Protein AF-A0A6L6DWR2-F1 (afdb_monomer_lite)

Secondary structure (DSSP, 8-state):
-HHHHHHHHHHHHHHHT----EETTEES--STTTSPPP-TTTPPPP---------TTSGGG----SSHHHHHHHHHHHHHHHHHH-----SSS--HHHHH-

Structure (mmCIF, N/CA/C/O backbone):
data_AF-A0A6L6DWR2-F1
#
_entry.id   AF-A0A6L6DWR2-F1
#
loop_
_atom_site.group_PDB
_atom_site.id
_atom_site.type_symbol
_atom_site.label_atom_id
_atom_site.label_alt_id
_atom_site.label_comp_id
_atom_site.label_asym_id
_atom_site.label_entity_id
_atom_site.label_seq_id
_atom_site.pdbx_PDB_ins_code
_atom_site.Cartn_x
_atom_site.Cartn_y
_atom_site.Cartn_z
_atom_site.occupancy
_atom_site.B_iso_or_equiv
_atom_site.auth_seq_id
_atom_site.auth_comp_id
_atom_site.auth_asym_id
_atom_site.auth_atom_id
_atom_site.pdbx_PDB_model_num
ATOM 1 N N . ILE A 1 1 ? 13.251 -1.885 -8.978 1.00 90.62 1 ILE A N 1
ATOM 2 C CA . ILE A 1 1 ? 12.741 -2.774 -7.905 1.00 90.62 1 ILE A CA 1
ATOM 3 C C . ILE A 1 1 ? 12.227 -1.966 -6.719 1.00 90.62 1 ILE A C 1
ATOM 5 O O . ILE A 1 1 ? 11.037 -2.049 -6.480 1.00 90.62 1 ILE A O 1
ATOM 9 N N . GLY A 1 2 ? 13.023 -1.092 -6.090 1.00 93.94 2 GLY A N 1
ATOM 10 C CA . GLY A 1 2 ? 12.557 -0.319 -4.922 1.00 93.94 2 GLY A CA 1
ATOM 11 C C . GLY A 1 2 ? 11.255 0.483 -5.107 1.00 93.94 2 GLY A C 1
ATOM 12 O O . GLY A 1 2 ? 10.449 0.533 -4.192 1.00 93.94 2 GLY A O 1
ATOM 13 N N . GLN A 1 3 ? 10.988 1.042 -6.296 1.00 94.44 3 GLN A N 1
ATOM 14 C CA . GLN A 1 3 ? 9.697 1.700 -6.591 1.00 94.44 3 GLN A CA 1
ATOM 15 C C . GLN A 1 3 ? 8.501 0.730 -6.537 1.00 94.44 3 GLN A C 1
ATOM 17 O O . GLN A 1 3 ? 7.430 1.097 -6.070 1.00 94.44 3 GLN A O 1
ATOM 22 N N . LEU A 1 4 ? 8.689 -0.523 -6.970 1.00 94.88 4 LEU A N 1
ATOM 23 C CA . LEU A 1 4 ? 7.659 -1.561 -6.869 1.00 94.88 4 LEU A CA 1
ATOM 24 C C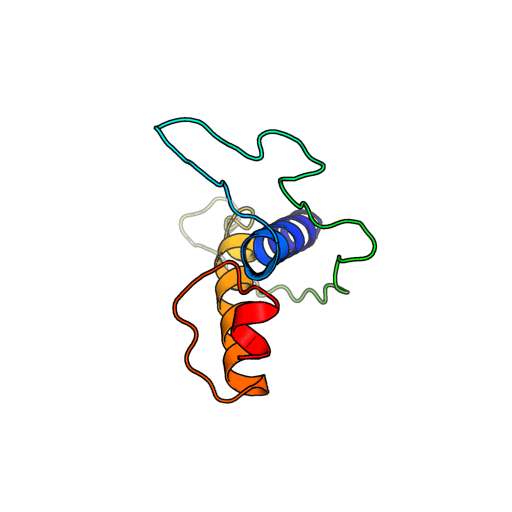 . LEU A 1 4 ? 7.405 -1.912 -5.405 1.00 94.88 4 LEU A C 1
ATOM 26 O O . LEU A 1 4 ? 6.262 -1.917 -4.978 1.00 94.88 4 LEU A O 1
ATOM 30 N N . GLU A 1 5 ? 8.464 -2.166 -4.638 1.00 95.50 5 GLU A N 1
ATOM 31 C CA . GLU A 1 5 ? 8.358 -2.530 -3.220 1.00 95.50 5 GLU A CA 1
ATOM 32 C C . GLU A 1 5 ? 7.737 -1.402 -2.392 1.00 95.50 5 GLU A C 1
ATOM 34 O O . GLU A 1 5 ? 6.802 -1.643 -1.633 1.00 95.50 5 GLU A O 1
ATOM 39 N N . GLY A 1 6 ? 8.197 -0.165 -2.595 1.00 95.44 6 GLY A N 1
ATOM 40 C CA . GLY A 1 6 ? 7.655 1.016 -1.929 1.00 95.44 6 GLY A CA 1
ATOM 41 C C . GLY A 1 6 ? 6.189 1.257 -2.279 1.00 95.44 6 GLY A C 1
ATOM 42 O O . GLY A 1 6 ? 5.368 1.408 -1.381 1.00 95.44 6 GLY A O 1
ATOM 43 N N . GLY A 1 7 ? 5.833 1.211 -3.566 1.00 96.06 7 GLY A N 1
ATOM 44 C CA . GLY A 1 7 ? 4.444 1.385 -3.984 1.00 96.06 7 GLY A CA 1
ATOM 45 C C . GLY A 1 7 ? 3.528 0.244 -3.526 1.00 96.06 7 GLY A C 1
ATOM 46 O O . GLY A 1 7 ? 2.381 0.497 -3.175 1.00 96.06 7 GLY A O 1
ATOM 47 N N . ILE A 1 8 ? 4.026 -0.996 -3.448 1.00 96.38 8 ILE A N 1
ATOM 48 C CA . ILE A 1 8 ? 3.282 -2.124 -2.863 1.00 96.38 8 ILE A CA 1
ATOM 49 C C . ILE A 1 8 ? 3.055 -1.914 -1.366 1.00 96.38 8 ILE A C 1
ATOM 51 O O . ILE A 1 8 ? 1.938 -2.118 -0.896 1.00 96.38 8 ILE A O 1
ATOM 55 N N . ALA A 1 9 ? 4.067 -1.463 -0.623 1.00 96.56 9 ALA A N 1
ATOM 56 C CA . ALA A 1 9 ? 3.908 -1.139 0.791 1.00 96.56 9 ALA A CA 1
ATOM 57 C C . ALA A 1 9 ? 2.891 -0.001 0.999 1.00 96.56 9 ALA A C 1
ATOM 59 O O . ALA A 1 9 ? 1.994 -0.139 1.823 1.00 96.56 9 ALA A O 1
ATOM 60 N N . GLN A 1 10 ? 2.956 1.073 0.205 1.00 96.81 10 GLN A N 1
ATOM 61 C CA . GLN A 1 10 ? 1.976 2.169 0.263 1.00 96.81 10 GLN A CA 1
ATOM 62 C C . GLN A 1 10 ? 0.556 1.695 -0.072 1.00 96.81 10 GLN A C 1
ATOM 64 O O . GLN A 1 10 ? -0.395 2.009 0.640 1.00 96.81 10 GLN A O 1
ATOM 69 N N . GLY A 1 11 ? 0.404 0.900 -1.134 1.00 96.75 11 GLY A N 1
ATOM 70 C CA . GLY A 1 11 ? -0.896 0.370 -1.533 1.00 96.75 11 GLY A CA 1
ATOM 71 C C . GLY A 1 11 ? -1.492 -0.589 -0.498 1.00 96.75 11 GLY A C 1
ATOM 72 O O . GLY A 1 11 ? -2.710 -0.586 -0.307 1.00 96.75 11 GLY A O 1
ATOM 73 N N . LEU A 1 12 ? -0.650 -1.373 0.189 1.00 97.25 12 LEU A N 1
ATOM 74 C CA . LEU A 1 12 ? -1.035 -2.201 1.334 1.00 97.25 12 LEU A CA 1
ATOM 75 C C . LEU A 1 12 ? -1.530 -1.340 2.497 1.00 97.25 12 LEU A C 1
ATOM 77 O O . LEU A 1 12 ? -2.613 -1.606 3.018 1.00 97.25 12 LEU A O 1
ATOM 81 N N . GLY A 1 13 ? -0.767 -0.309 2.866 1.00 97.12 13 GLY A N 1
ATOM 82 C CA . GLY A 1 13 ? -1.144 0.635 3.914 1.00 97.12 13 GLY A CA 1
ATOM 83 C C . GLY A 1 13 ? -2.521 1.231 3.648 1.00 97.12 13 GLY A C 1
ATOM 84 O O . GLY A 1 13 ? -3.435 1.050 4.450 1.00 97.12 13 GLY A O 1
ATOM 85 N N . LEU A 1 14 ? -2.732 1.805 2.462 1.00 97.06 14 LEU A N 1
ATOM 86 C CA . LEU A 1 14 ? -4.031 2.354 2.062 1.00 97.06 14 LEU A CA 1
ATOM 87 C C . LEU A 1 14 ? -5.164 1.309 2.044 1.00 97.06 14 LEU A C 1
ATOM 89 O O . LEU A 1 14 ? -6.314 1.627 2.345 1.00 97.06 14 LEU A O 1
ATOM 93 N N . ALA A 1 15 ? -4.870 0.055 1.692 1.00 97.12 15 ALA A N 1
ATOM 94 C CA . ALA A 1 15 ? -5.892 -0.982 1.591 1.00 97.12 15 ALA A CA 1
ATOM 95 C C . ALA A 1 15 ? -6.463 -1.414 2.944 1.00 97.12 15 ALA A C 1
ATOM 97 O O . ALA A 1 15 ? -7.658 -1.706 3.013 1.00 97.12 15 ALA A O 1
ATOM 98 N N . VAL A 1 16 ? -5.636 -1.506 3.993 1.00 97.19 16 VAL A N 1
ATOM 99 C CA . VAL A 1 16 ? -6.032 -2.170 5.253 1.00 97.19 16 VAL A CA 1
ATOM 100 C C . VAL A 1 16 ? -5.576 -1.471 6.541 1.00 97.19 16 VAL A C 1
ATOM 102 O O . VAL A 1 16 ? -5.921 -1.946 7.620 1.00 97.19 16 VAL A O 1
ATOM 105 N N . MET A 1 17 ? -4.834 -0.360 6.472 1.00 97.06 17 MET A N 1
ATOM 106 C CA . MET A 1 17 ? -4.245 0.294 7.657 1.00 97.06 17 MET A CA 1
ATOM 107 C C . MET A 1 17 ? -4.541 1.796 7.745 1.00 97.06 17 MET A C 1
ATOM 109 O O . MET A 1 17 ? -5.020 2.277 8.770 1.00 97.06 17 MET A O 1
ATOM 113 N N . GLU A 1 18 ? -4.251 2.536 6.681 1.00 97.50 18 GLU A N 1
ATOM 114 C CA . GLU A 1 18 ? -4.167 3.993 6.687 1.00 97.50 18 GLU A CA 1
ATOM 115 C C . GLU A 1 18 ? -5.546 4.655 6.557 1.00 97.50 18 GLU A C 1
ATOM 117 O O . GLU A 1 18 ? -6.265 4.455 5.580 1.00 97.50 18 GLU A O 1
ATOM 122 N N . GLU A 1 19 ? -5.907 5.503 7.523 1.00 96.56 19 GLU A N 1
ATOM 123 C CA . GLU A 1 19 ? -7.105 6.345 7.464 1.00 96.56 19 GLU A CA 1
ATOM 124 C C . GLU A 1 19 ? -6.906 7.603 8.302 1.00 96.56 19 GLU A C 1
ATOM 126 O O . GLU A 1 19 ? -6.554 7.529 9.479 1.00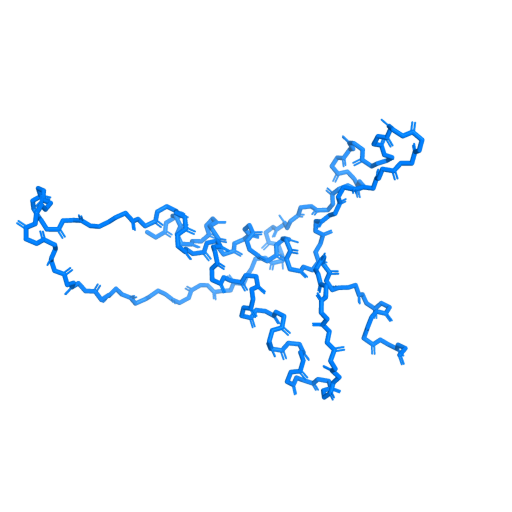 96.56 19 GLU A O 1
ATOM 131 N N . ILE A 1 20 ? -7.168 8.775 7.726 1.00 96.94 20 ILE A N 1
ATOM 132 C CA . ILE A 1 20 ? -7.197 10.026 8.488 1.00 96.94 20 ILE A CA 1
ATOM 133 C C . ILE A 1 20 ? -8.584 10.174 9.112 1.00 96.94 20 ILE A C 1
ATOM 135 O O . ILE A 1 20 ? -9.584 10.310 8.409 1.00 96.94 20 ILE A O 1
ATOM 139 N N . VAL A 1 21 ? -8.649 10.204 10.442 1.00 96.69 21 VAL A N 1
ATOM 140 C CA . VAL A 1 21 ? -9.896 10.406 11.183 1.00 96.69 21 VAL A CA 1
ATOM 141 C C . VAL A 1 21 ? -10.068 11.891 11.467 1.00 96.69 21 VAL A C 1
ATOM 143 O O . VAL A 1 21 ? -9.280 12.491 12.199 1.00 96.69 21 VAL A O 1
ATOM 146 N N . VAL A 1 22 ? -11.119 12.494 10.911 1.00 97.81 22 VAL A N 1
ATOM 147 C CA . VAL A 1 22 ? -11.442 13.913 11.112 1.00 97.81 22 VAL A CA 1
ATOM 148 C C . VAL A 1 22 ? -12.747 14.045 11.889 1.00 97.81 22 VAL A C 1
ATOM 150 O O . VAL A 1 22 ? -13.761 13.445 11.542 1.00 97.81 22 VAL A O 1
ATOM 153 N N . THR A 1 23 ? -12.745 14.866 12.937 1.00 97.94 23 THR A N 1
ATOM 154 C CA . THR A 1 23 ? -13.956 15.207 13.702 1.00 97.94 23 THR A CA 1
ATOM 155 C C . THR A 1 23 ? -13.901 16.678 14.081 1.00 97.94 23 THR A C 1
ATOM 157 O O . THR A 1 23 ? -12.888 17.128 14.623 1.00 97.94 23 THR A O 1
ATOM 160 N N . ASP A 1 24 ? -14.969 17.428 13.802 1.00 97.62 24 ASP A N 1
ATOM 161 C CA . ASP A 1 24 ? -15.056 18.886 14.000 1.00 97.62 24 ASP A CA 1
ATOM 162 C C . ASP A 1 24 ? -13.919 19.660 13.309 1.00 97.62 24 ASP A C 1
ATOM 164 O O . ASP A 1 24 ? -13.319 20.574 13.875 1.00 97.62 24 ASP A O 1
ATOM 168 N N . GLY A 1 25 ? -13.552 19.230 12.096 1.00 97.56 25 GLY A N 1
ATOM 169 C CA . GLY A 1 25 ? -12.469 19.835 11.314 1.00 97.56 25 GLY A CA 1
ATOM 170 C C . GLY A 1 25 ? -11.058 19.586 11.862 1.00 97.56 25 GLY A C 1
ATOM 171 O O . GLY A 1 25 ? -10.105 20.187 11.375 1.00 97.56 25 GLY A O 1
ATOM 172 N N . LYS A 1 26 ? -10.900 18.709 12.862 1.00 98.00 26 LYS A N 1
ATOM 173 C CA . LYS A 1 26 ? -9.602 18.365 13.459 1.00 98.00 26 LYS A CA 1
ATOM 174 C C . LYS A 1 26 ? -9.246 16.906 13.202 1.00 98.00 26 LYS A C 1
ATOM 176 O O . LYS A 1 26 ? -10.077 16.025 13.430 1.00 98.00 26 LYS A O 1
ATOM 181 N N . VAL A 1 27 ? -8.000 16.667 12.791 1.00 98.12 27 VAL A N 1
ATOM 182 C CA . VAL A 1 27 ? -7.415 15.321 12.701 1.00 98.12 27 VAL A CA 1
ATOM 183 C C . VAL A 1 27 ? -7.274 14.749 14.109 1.00 98.12 27 VAL A C 1
ATOM 185 O O . VAL A 1 27 ? -6.726 15.404 14.996 1.00 98.12 27 VAL A O 1
ATOM 188 N N . ARG A 1 28 ? -7.799 13.543 14.325 1.00 97.94 28 ARG A N 1
ATOM 189 C CA . ARG A 1 28 ? -7.838 12.873 15.633 1.00 97.94 28 ARG A CA 1
ATOM 190 C C . ARG A 1 28 ? -6.710 11.872 15.835 1.00 97.94 28 ARG A C 1
ATOM 192 O O . ARG A 1 28 ? -6.376 11.592 16.978 1.00 97.94 28 ARG A O 1
ATOM 199 N N . ASN A 1 29 ? -6.086 11.417 14.755 1.00 97.44 29 ASN A N 1
ATOM 200 C CA . ASN A 1 29 ? -4.953 10.498 14.760 1.00 97.44 29 ASN A CA 1
ATOM 201 C C . ASN A 1 29 ? -3.713 11.076 14.042 1.00 97.44 29 ASN A C 1
ATOM 203 O O . ASN A 1 29 ? -3.216 10.467 13.101 1.00 97.44 29 ASN A O 1
ATOM 207 N N . PRO A 1 30 ? -3.187 12.255 14.436 1.00 96.75 30 PRO A N 1
ATOM 208 C CA . PRO A 1 30 ? -2.055 12.883 13.746 1.00 96.75 30 PRO A CA 1
ATOM 209 C C . PRO A 1 30 ? -0.686 12.264 14.099 1.00 96.75 30 PRO A C 1
ATOM 211 O O . PRO A 1 30 ? 0.346 12.825 13.737 1.00 96.75 30 PRO A O 1
ATOM 214 N N . SER A 1 31 ? -0.656 11.166 14.859 1.00 97.00 31 SER A N 1
ATOM 215 C CA . SER A 1 31 ? 0.565 10.498 15.321 1.00 97.00 31 SER A CA 1
ATOM 216 C C . SER A 1 31 ? 0.821 9.218 14.519 1.00 97.00 31 SER A C 1
ATOM 218 O O . SER A 1 31 ? -0.122 8.597 14.040 1.00 97.00 31 SER A O 1
ATOM 220 N N . PHE A 1 32 ? 2.074 8.759 14.438 1.00 94.81 32 PHE A N 1
ATOM 221 C CA . PHE A 1 32 ? 2.398 7.449 13.842 1.00 94.81 32 PHE A CA 1
ATOM 222 C C . PHE A 1 32 ? 1.998 6.248 14.712 1.00 94.81 32 PHE A C 1
ATOM 224 O O . PHE A 1 32 ? 2.149 5.107 14.288 1.00 94.81 32 PHE A O 1
ATOM 231 N N . THR A 1 33 ? 1.495 6.490 15.924 1.00 93.44 33 THR A N 1
ATOM 232 C CA . THR A 1 33 ? 0.884 5.442 16.749 1.00 93.44 33 THR A CA 1
ATOM 233 C C . THR A 1 33 ? -0.550 5.174 16.300 1.00 93.44 33 THR A C 1
ATOM 235 O O . THR A 1 33 ? -0.982 4.026 16.275 1.00 93.44 33 THR A O 1
ATOM 238 N N . ASP A 1 34 ? -1.279 6.233 15.935 1.00 93.25 34 ASP A N 1
ATOM 239 C CA . ASP A 1 34 ? -2.715 6.174 15.641 1.00 93.25 34 ASP A CA 1
ATOM 240 C C . ASP A 1 34 ? -3.017 6.177 14.128 1.00 93.25 34 ASP A C 1
ATOM 242 O O . ASP A 1 34 ? -4.089 5.744 13.701 1.00 93.25 34 ASP A O 1
ATOM 246 N N . TYR A 1 35 ? -2.096 6.687 13.306 1.00 96.25 35 TYR A N 1
ATOM 247 C CA . TYR A 1 35 ? -2.086 6.532 11.853 1.00 96.25 35 TYR A CA 1
ATOM 248 C C . TYR A 1 35 ? -1.143 5.384 11.498 1.00 96.25 35 TYR A C 1
ATOM 250 O O . TYR A 1 35 ? 0.080 5.541 11.492 1.00 96.25 35 TYR A O 1
ATOM 258 N N . LEU A 1 36 ? -1.726 4.212 11.262 1.00 95.50 36 LEU A N 1
ATOM 259 C CA . LEU A 1 36 ? -0.975 2.976 11.092 1.00 95.50 36 LEU A CA 1
ATOM 260 C C . LEU A 1 36 ? -0.273 2.952 9.734 1.00 95.50 36 LEU A C 1
ATOM 262 O O . LEU A 1 36 ? -0.926 2.918 8.694 1.00 95.50 36 LEU A O 1
ATOM 266 N N . LEU A 1 37 ? 1.058 2.926 9.768 1.00 95.31 37 LEU A N 1
ATOM 267 C CA . LEU A 1 37 ? 1.901 2.663 8.606 1.00 95.31 37 LEU A CA 1
ATOM 268 C C . LEU A 1 37 ? 2.371 1.201 8.626 1.00 95.31 37 LEU A C 1
ATOM 270 O O . LEU A 1 37 ? 2.686 0.691 9.707 1.00 95.31 37 LEU A O 1
ATOM 274 N N . PRO A 1 38 ? 2.494 0.542 7.460 1.00 95.81 38 PRO A N 1
ATOM 275 C CA . PRO A 1 38 ? 3.075 -0.792 7.381 1.00 95.81 38 PRO A CA 1
ATOM 276 C C . PRO A 1 38 ? 4.496 -0.830 7.947 1.00 95.81 38 PRO A C 1
ATOM 278 O O . PRO A 1 38 ? 5.344 0.004 7.617 1.00 95.81 38 PRO A O 1
ATOM 281 N N . THR A 1 39 ? 4.778 -1.835 8.768 1.00 96.25 39 THR A N 1
ATOM 282 C CA . THR A 1 39 ? 6.126 -2.141 9.247 1.00 96.25 39 TH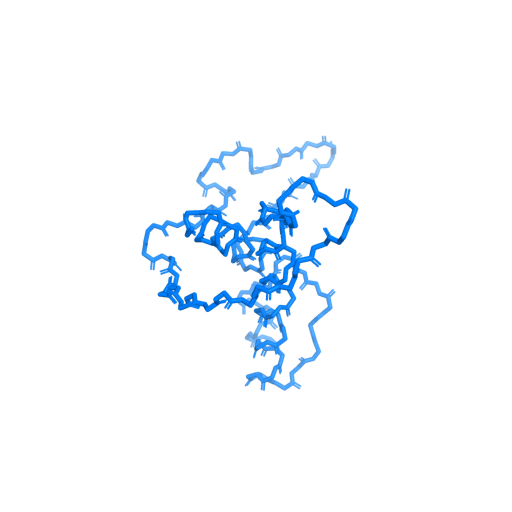R A CA 1
ATOM 283 C C . THR A 1 39 ? 6.811 -3.159 8.334 1.00 96.25 39 THR A C 1
ATOM 285 O O . THR A 1 39 ? 6.207 -3.738 7.430 1.00 96.25 39 THR A O 1
ATOM 288 N N . ALA A 1 40 ? 8.086 -3.450 8.602 1.00 95.38 40 ALA A N 1
ATOM 289 C CA . ALA A 1 40 ? 8.802 -4.512 7.898 1.00 95.38 40 ALA A CA 1
ATOM 290 C C . ALA A 1 40 ? 8.166 -5.906 8.080 1.00 95.38 40 ALA A C 1
ATOM 292 O O . ALA A 1 40 ? 8.378 -6.772 7.237 1.00 95.38 40 ALA A O 1
ATOM 293 N N . LEU A 1 41 ? 7.400 -6.130 9.157 1.00 96.69 41 LEU A N 1
ATOM 294 C CA . LEU A 1 41 ? 6.699 -7.397 9.393 1.00 96.69 41 LEU A CA 1
ATOM 295 C C . LEU A 1 41 ? 5.387 -7.509 8.606 1.00 96.69 41 LEU A C 1
ATOM 297 O O . LEU A 1 41 ? 4.896 -8.617 8.411 1.00 96.69 41 LEU A O 1
ATOM 301 N N . ASP A 1 42 ? 4.848 -6.385 8.138 1.00 95.56 42 ASP A N 1
ATOM 302 C CA . ASP A 1 42 ? 3.622 -6.334 7.337 1.00 95.56 42 ASP A CA 1
ATOM 303 C C . ASP A 1 42 ? 3.915 -6.415 5.832 1.00 95.56 42 ASP A C 1
ATOM 305 O O . ASP A 1 42 ? 3.042 -6.755 5.033 1.00 95.56 42 ASP A O 1
ATOM 309 N N . ALA A 1 43 ? 5.151 -6.097 5.433 1.00 91.75 43 ALA A N 1
ATOM 310 C CA . ALA A 1 43 ? 5.562 -6.060 4.038 1.00 91.75 43 ALA A CA 1
ATOM 311 C C . ALA A 1 43 ? 5.516 -7.465 3.395 1.00 91.75 43 ALA A C 1
ATOM 313 O O . ALA A 1 43 ? 6.177 -8.392 3.875 1.00 91.75 43 ALA A O 1
ATOM 314 N N . PRO A 1 44 ? 4.780 -7.649 2.282 1.00 89.75 44 PRO A N 1
ATOM 315 C CA . PRO A 1 44 ? 4.697 -8.934 1.610 1.00 89.75 44 PRO A CA 1
ATOM 316 C C . PRO A 1 44 ? 5.964 -9.206 0.795 1.00 89.75 44 PRO A C 1
ATOM 318 O O . PRO A 1 44 ? 6.675 -8.295 0.369 1.00 89.75 44 PRO A O 1
ATOM 321 N N . VAL A 1 45 ? 6.205 -10.481 0.487 1.00 92.44 45 VAL A N 1
ATOM 322 C CA . VAL A 1 45 ? 7.237 -10.861 -0.484 1.00 92.44 45 VAL A CA 1
ATOM 323 C C . VAL A 1 45 ? 6.827 -10.365 -1.873 1.00 92.44 45 VAL A C 1
ATOM 325 O O . VAL A 1 45 ? 5.800 -10.778 -2.413 1.00 92.44 45 VAL A O 1
ATOM 328 N N . VAL A 1 46 ? 7.650 -9.501 -2.471 1.00 91.50 46 VAL A N 1
ATOM 329 C CA . VAL A 1 46 ? 7.393 -8.925 -3.796 1.00 91.50 46 VAL A CA 1
ATOM 330 C C . VAL A 1 46 ? 8.021 -9.786 -4.889 1.00 91.50 46 VAL A C 1
ATOM 332 O O . VAL A 1 46 ? 9.236 -9.966 -4.950 1.00 91.50 46 VAL A O 1
ATOM 335 N N . VAL A 1 47 ? 7.189 -10.277 -5.809 1.00 92.75 47 VAL A N 1
ATOM 336 C CA . VAL A 1 47 ? 7.640 -10.961 -7.028 1.00 92.75 47 VAL A CA 1
ATOM 337 C C . VAL A 1 47 ? 7.508 -10.008 -8.210 1.00 92.75 47 VAL A C 1
ATOM 339 O O . VAL A 1 47 ? 6.405 -9.716 -8.664 1.00 92.75 47 VAL A O 1
ATOM 342 N N . ALA A 1 48 ? 8.640 -9.534 -8.733 1.00 92.44 48 ALA A N 1
ATOM 343 C CA . ALA A 1 48 ? 8.667 -8.632 -9.880 1.00 92.44 48 ALA A CA 1
ATOM 344 C C . ALA A 1 48 ? 8.900 -9.381 -11.203 1.00 92.44 48 ALA A C 1
ATOM 346 O O . ALA A 1 48 ? 9.757 -10.269 -11.317 1.00 92.44 48 ALA A O 1
ATOM 347 N N . ARG A 1 49 ? 8.145 -8.982 -12.229 1.00 93.50 49 ARG A N 1
ATOM 348 C CA . ARG A 1 49 ? 8.353 -9.340 -13.635 1.00 93.50 49 ARG A CA 1
ATOM 349 C C . ARG A 1 49 ? 8.198 -8.076 -14.467 1.00 93.50 49 ARG A C 1
ATOM 351 O O . ARG A 1 49 ? 7.204 -7.372 -14.323 1.00 93.50 49 ARG A O 1
ATOM 358 N N . PHE A 1 50 ? 9.188 -7.785 -15.302 1.00 92.19 50 PHE A N 1
ATOM 359 C CA . PHE A 1 50 ? 9.163 -6.617 -16.175 1.00 92.19 50 PHE A CA 1
ATOM 360 C C . PHE A 1 50 ? 8.648 -7.017 -17.551 1.00 92.19 50 PHE A C 1
ATOM 362 O O . PHE A 1 50 ? 9.085 -8.019 -18.113 1.00 92.19 50 PHE A O 1
ATOM 369 N N . ILE A 1 51 ? 7.705 -6.229 -18.064 1.00 93.00 51 ILE A N 1
ATOM 370 C CA . ILE A 1 51 ? 7.242 -6.299 -19.447 1.00 93.00 51 ILE A CA 1
ATOM 371 C C . ILE A 1 51 ? 7.724 -5.020 -20.115 1.00 93.00 51 ILE A C 1
ATOM 373 O O . ILE A 1 51 ? 7.296 -3.918 -19.760 1.00 93.00 51 ILE A O 1
ATOM 377 N N . GLU A 1 52 ? 8.647 -5.176 -21.052 1.00 93.94 52 GLU A N 1
ATOM 378 C CA . GLU A 1 52 ? 9.263 -4.069 -21.768 1.00 93.94 52 GLU A CA 1
ATOM 379 C C . GLU A 1 52 ? 8.545 -3.890 -23.105 1.00 93.94 52 GLU A C 1
ATOM 381 O O . GLU A 1 52 ? 8.641 -4.728 -23.993 1.00 93.94 52 GLU A O 1
ATOM 386 N N . GLU A 1 53 ? 7.798 -2.793 -23.217 1.00 95.31 53 GLU A N 1
ATOM 387 C CA . GLU A 1 53 ? 7.141 -2.357 -24.452 1.00 95.31 53 GLU A CA 1
ATOM 388 C C . GLU A 1 53 ? 7.515 -0.881 -24.653 1.00 95.31 53 GLU A C 1
ATOM 390 O O . GLU A 1 53 ? 6.993 -0.041 -23.902 1.00 95.31 53 GLU A O 1
ATOM 395 N N . PRO A 1 54 ? 8.466 -0.574 -25.553 1.00 95.88 54 PRO A N 1
ATOM 396 C CA . PRO A 1 54 ? 9.005 0.771 -25.732 1.00 95.88 54 PRO A CA 1
ATOM 397 C C . PRO A 1 54 ? 7.951 1.792 -26.175 1.00 95.88 54 PRO A C 1
ATOM 399 O O . PRO A 1 54 ? 7.186 1.541 -27.101 1.00 95.88 54 PRO A O 1
ATOM 402 N N . ASP A 1 55 ? 7.949 2.978 -25.566 1.00 96.25 55 ASP A N 1
ATOM 403 C CA . ASP A 1 55 ? 7.146 4.105 -26.058 1.00 96.25 55 ASP A CA 1
ATOM 404 C C . ASP A 1 55 ? 7.890 4.839 -27.197 1.00 96.25 55 ASP A C 1
ATOM 406 O O . ASP A 1 55 ? 8.954 5.414 -26.950 1.00 96.25 55 ASP A O 1
ATOM 410 N N . PRO A 1 56 ? 7.364 4.874 -28.439 1.00 96.12 56 PRO A N 1
ATOM 411 C CA . PRO A 1 56 ? 8.037 5.520 -29.568 1.00 96.12 56 PRO A CA 1
ATOM 412 C C . PRO A 1 56 ? 8.214 7.038 -29.401 1.00 96.12 56 PRO A C 1
ATOM 414 O O . PRO A 1 56 ? 9.007 7.633 -30.128 1.00 96.12 56 PRO A O 1
ATOM 417 N N . GLN A 1 57 ? 7.481 7.672 -28.481 1.00 96.69 57 GLN A N 1
ATOM 418 C C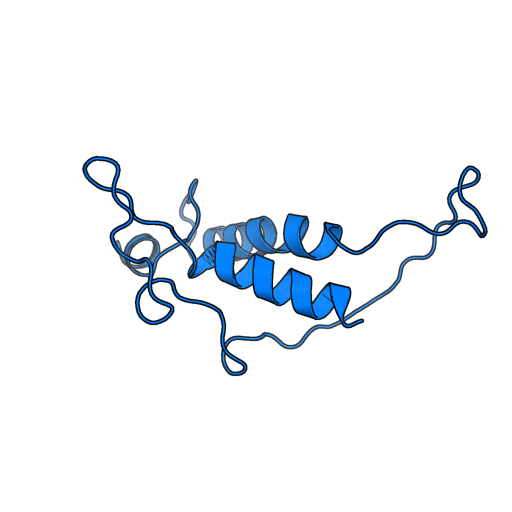A . GLN A 1 57 ? 7.574 9.104 -28.189 1.00 96.69 57 GLN A CA 1
ATOM 419 C C . GLN A 1 57 ? 8.529 9.417 -27.025 1.00 96.69 57 GLN A C 1
ATOM 421 O O . GLN A 1 57 ? 8.853 10.584 -26.802 1.00 96.69 57 GLN A O 1
ATOM 426 N N . ALA A 1 58 ? 8.995 8.407 -26.281 1.00 95.31 58 ALA A N 1
ATOM 427 C CA . ALA A 1 58 ? 9.848 8.603 -25.114 1.00 95.31 58 ALA A CA 1
ATOM 428 C C . ALA A 1 58 ? 11.337 8.390 -25.441 1.00 95.31 58 ALA A C 1
ATOM 430 O O . ALA A 1 58 ? 11.691 7.456 -26.171 1.00 95.31 58 ALA A O 1
ATOM 431 N N . PRO A 1 59 ? 12.254 9.184 -24.854 1.00 94.00 59 PRO A N 1
ATOM 432 C CA . PRO A 1 59 ? 13.681 8.904 -24.934 1.00 94.00 59 PRO A CA 1
ATOM 433 C C . PRO A 1 59 ? 13.980 7.476 -24.472 1.00 94.00 59 PRO A C 1
ATOM 435 O O . PRO A 1 59 ? 13.591 7.069 -23.377 1.00 94.00 59 PRO A O 1
ATOM 438 N N . MET A 1 60 ? 14.674 6.715 -25.320 1.00 93.69 60 MET A N 1
ATOM 439 C CA . MET A 1 60 ? 15.013 5.306 -25.071 1.00 93.69 60 MET A CA 1
ATOM 440 C C . MET A 1 60 ? 13.795 4.385 -24.847 1.00 93.69 60 MET A C 1
ATOM 442 O O . MET A 1 60 ? 13.955 3.291 -24.314 1.00 93.69 60 MET A O 1
ATOM 446 N N . GLY A 1 61 ? 12.581 4.808 -25.218 1.00 95.12 61 GLY A N 1
ATOM 447 C CA . GLY A 1 61 ? 11.365 4.014 -25.040 1.00 95.12 61 GLY A CA 1
ATOM 448 C C . GLY A 1 61 ? 10.901 3.831 -23.592 1.00 95.12 61 GLY A C 1
ATOM 449 O O . GLY A 1 61 ? 10.029 3.001 -23.336 1.00 95.12 61 GLY A O 1
ATOM 450 N N . ALA A 1 62 ? 11.484 4.562 -22.638 1.00 94.75 62 ALA A N 1
ATOM 451 C CA . ALA A 1 62 ? 11.228 4.367 -21.215 1.00 94.75 62 ALA A CA 1
ATOM 452 C C . ALA A 1 62 ? 9.837 4.867 -20.789 1.00 94.75 62 ALA A C 1
ATOM 454 O O . ALA A 1 62 ? 9.379 5.923 -21.220 1.00 94.75 62 ALA A O 1
ATOM 455 N N . LYS A 1 63 ? 9.198 4.137 -19.866 1.00 94.50 63 LYS A N 1
ATOM 456 C CA . LYS A 1 63 ? 7.907 4.497 -19.257 1.00 94.50 63 LYS A CA 1
ATOM 457 C C . LYS A 1 63 ? 8.059 4.709 -17.753 1.00 94.50 63 LYS A C 1
ATOM 459 O O . LYS A 1 63 ? 8.890 4.068 -17.108 1.00 94.50 63 LYS A O 1
ATOM 464 N N . GLY A 1 64 ? 7.245 5.598 -17.187 1.00 92.38 64 GLY A N 1
ATOM 465 C CA . GLY A 1 64 ? 7.226 5.860 -15.747 1.00 92.38 64 GLY A CA 1
ATOM 466 C C . GLY A 1 64 ? 6.716 4.660 -14.941 1.00 92.38 64 GLY A C 1
ATOM 467 O O . GLY A 1 64 ? 5.742 4.020 -15.328 1.00 92.38 64 GLY A O 1
ATOM 468 N N . ILE A 1 65 ? 7.365 4.368 -13.808 1.00 92.81 65 ILE A N 1
ATOM 469 C CA . ILE A 1 65 ? 7.013 3.241 -12.919 1.00 92.81 65 ILE A CA 1
ATOM 470 C C . ILE A 1 65 ? 6.846 3.646 -11.446 1.00 92.81 65 ILE A C 1
ATOM 472 O O . ILE A 1 65 ? 6.629 2.785 -10.602 1.00 92.81 65 ILE A O 1
ATOM 476 N N . GLY A 1 66 ? 6.946 4.938 -11.117 1.00 92.62 66 GLY A N 1
ATOM 477 C CA . GLY A 1 66 ? 6.869 5.397 -9.724 1.00 92.62 66 GLY A CA 1
ATOM 478 C C . GLY A 1 66 ? 5.497 5.167 -9.085 1.00 92.62 66 GLY A C 1
ATOM 479 O O . GLY A 1 66 ? 5.391 4.585 -8.016 1.00 92.62 66 GLY A O 1
ATOM 480 N N . GLU A 1 67 ? 4.434 5.576 -9.772 1.00 94.06 67 GLU A N 1
ATOM 481 C CA . GLU A 1 67 ? 3.057 5.505 -9.263 1.00 94.06 67 GLU A CA 1
ATOM 482 C C . GLU A 1 67 ? 2.304 4.193 -9.561 1.00 94.06 67 GLU A C 1
ATOM 484 O O . GLU A 1 67 ? 1.545 3.751 -8.693 1.00 94.06 67 GLU A O 1
ATOM 489 N N . PRO A 1 68 ? 2.476 3.529 -10.730 1.00 94.44 68 PRO A N 1
ATOM 490 C CA . PRO A 1 68 ? 1.682 2.350 -11.092 1.00 94.44 68 PRO A CA 1
ATOM 491 C C . PRO A 1 68 ? 1.593 1.234 -10.034 1.00 94.44 68 PRO A C 1
ATOM 493 O O . PRO A 1 68 ? 0.504 0.666 -9.878 1.00 94.44 68 PRO A O 1
ATOM 496 N N . PRO A 1 69 ? 2.664 0.904 -9.278 1.00 92.31 69 PRO A N 1
ATOM 497 C CA . PRO A 1 69 ? 2.571 -0.097 -8.219 1.00 92.31 69 PRO A CA 1
ATOM 498 C C . PRO A 1 69 ? 1.590 0.319 -7.113 1.00 92.31 69 PRO A C 1
ATOM 500 O O . PRO A 1 69 ? 0.735 -0.473 -6.735 1.00 92.31 69 PRO A O 1
ATOM 503 N N . CYS A 1 70 ? 1.634 1.574 -6.656 1.00 91.75 70 CYS A N 1
ATOM 504 C CA . CYS A 1 70 ? 0.727 2.077 -5.619 1.00 91.75 70 C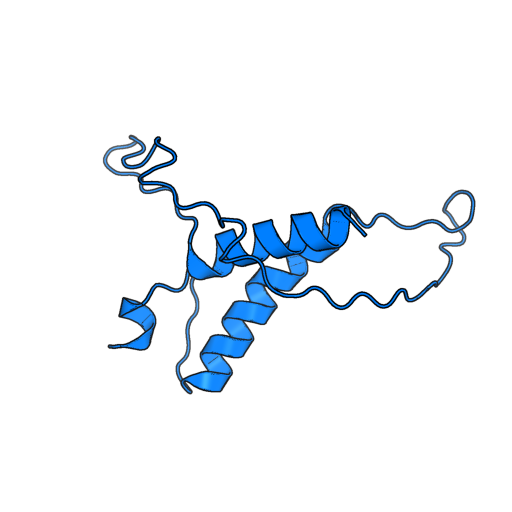YS A CA 1
ATOM 505 C C . CYS A 1 70 ? -0.737 2.099 -6.095 1.00 91.75 70 CYS A C 1
ATOM 507 O O . CYS A 1 70 ? -1.633 1.657 -5.379 1.00 91.75 70 CYS A O 1
ATOM 509 N N . ILE A 1 71 ? -0.975 2.517 -7.346 1.00 94.56 71 ILE A N 1
ATOM 510 C CA . ILE A 1 71 ? -2.323 2.615 -7.935 1.00 94.56 71 ILE A CA 1
ATOM 511 C C . ILE A 1 71 ? -3.030 1.251 -7.981 1.00 94.56 71 ILE A C 1
ATOM 513 O O . ILE A 1 71 ? -4.231 1.151 -7.734 1.00 94.56 71 ILE A O 1
ATOM 517 N N . SER A 1 72 ? -2.297 0.196 -8.338 1.00 95.38 72 SER A N 1
ATOM 518 C CA . SER A 1 72 ? -2.875 -1.126 -8.609 1.00 95.38 72 SER A CA 1
ATOM 519 C C . SER A 1 72 ? -3.013 -2.010 -7.368 1.00 95.38 72 SER A C 1
ATOM 521 O O . SER A 1 72 ? -3.894 -2.870 -7.322 1.00 95.38 72 SER A O 1
ATOM 523 N N . VAL A 1 73 ? -2.180 -1.804 -6.349 1.00 96.31 73 VAL A N 1
ATOM 524 C CA . VAL A 1 73 ? -2.108 -2.702 -5.188 1.00 96.31 73 VAL A CA 1
ATOM 525 C C . VAL A 1 73 ? -3.331 -2.583 -4.287 1.00 96.31 73 VAL A C 1
ATOM 527 O O . VAL A 1 73 ? -3.906 -3.607 -3.918 1.00 96.31 73 VAL A O 1
ATOM 530 N N . THR A 1 74 ? -3.785 -1.366 -3.980 1.00 96.56 74 THR A N 1
ATOM 531 C CA . THR A 1 74 ? -4.972 -1.159 -3.138 1.00 96.56 74 THR A CA 1
ATOM 532 C C . THR A 1 74 ? -6.218 -1.879 -3.672 1.00 96.56 74 THR A C 1
ATOM 534 O O . THR A 1 74 ? -6.783 -2.698 -2.940 1.00 96.56 74 THR A O 1
ATOM 537 N N . PRO A 1 75 ? -6.653 -1.676 -4.935 1.00 96.62 75 PRO A N 1
ATOM 538 C CA . PRO A 1 75 ? -7.812 -2.394 -5.459 1.00 96.62 75 PRO A CA 1
ATOM 539 C C . PRO A 1 75 ? -7.576 -3.905 -5.581 1.00 96.62 75 PRO A C 1
ATOM 541 O O . PRO A 1 75 ? -8.524 -4.667 -5.393 1.00 96.62 75 PRO A O 1
ATOM 544 N N . ALA A 1 76 ? -6.345 -4.360 -5.847 1.00 96.88 76 ALA A N 1
ATOM 545 C CA . ALA A 1 76 ? -6.026 -5.788 -5.897 1.00 96.88 76 ALA A CA 1
ATOM 546 C C . ALA A 1 76 ? -6.222 -6.471 -4.532 1.00 96.88 76 ALA A C 1
ATOM 548 O O . ALA A 1 76 ? -6.832 -7.538 -4.463 1.00 96.88 76 ALA A O 1
ATOM 549 N N . ILE A 1 77 ? -5.773 -5.837 -3.443 1.00 96.81 77 ILE A N 1
ATOM 550 C CA . ILE A 1 77 ? -5.964 -6.344 -2.077 1.00 96.81 77 ILE A CA 1
ATOM 551 C C . ILE A 1 77 ? -7.450 -6.366 -1.715 1.00 96.81 77 ILE A C 1
ATOM 553 O O . ILE A 1 77 ? -7.956 -7.392 -1.263 1.00 96.81 77 ILE A O 1
ATOM 557 N N . VAL A 1 78 ? -8.182 -5.277 -1.967 1.00 97.06 78 VAL A N 1
ATOM 558 C CA . VAL A 1 78 ? -9.624 -5.220 -1.673 1.00 97.06 78 VAL A CA 1
ATOM 559 C C . VAL A 1 78 ? -10.389 -6.284 -2.470 1.00 97.06 78 VAL A C 1
ATOM 561 O O . VAL A 1 78 ? -11.259 -6.960 -1.921 1.00 97.06 78 VAL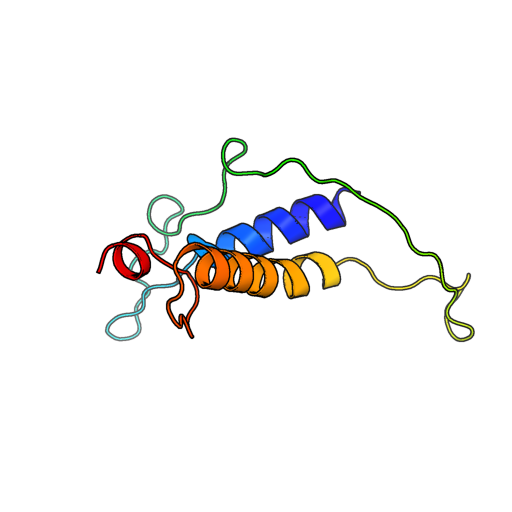 A O 1
ATOM 564 N N . ALA A 1 79 ? -10.045 -6.496 -3.745 1.00 97.12 79 ALA A N 1
ATOM 565 C CA . ALA A 1 79 ? -10.624 -7.563 -4.558 1.00 97.12 79 ALA A CA 1
ATOM 566 C C . ALA A 1 79 ? -10.315 -8.960 -3.995 1.00 97.12 79 ALA A C 1
ATOM 568 O O . ALA A 1 79 ? -11.211 -9.804 -3.945 1.00 97.12 79 ALA A O 1
ATOM 569 N N . ALA A 1 80 ? -9.086 -9.196 -3.524 1.00 96.88 80 ALA A N 1
ATOM 570 C CA . ALA A 1 80 ? -8.708 -10.451 -2.881 1.00 96.88 80 ALA A CA 1
ATOM 571 C C . ALA A 1 80 ? -9.513 -10.704 -1.595 1.00 96.88 80 ALA A C 1
ATOM 573 O O . ALA A 1 80 ? -9.991 -11.820 -1.394 1.00 96.88 80 ALA A O 1
ATOM 574 N N . ILE A 1 81 ? -9.740 -9.673 -0.772 1.00 97.19 81 ILE A N 1
ATOM 575 C CA . ILE A 1 81 ? -10.574 -9.784 0.434 1.00 97.19 81 ILE A CA 1
ATOM 576 C C . ILE A 1 81 ? -12.023 -10.117 0.056 1.00 97.19 81 ILE A C 1
ATOM 578 O O . ILE A 1 81 ? -12.572 -11.080 0.590 1.00 97.19 81 ILE A O 1
ATOM 582 N N . ARG A 1 82 ? -12.634 -9.395 -0.899 1.00 96.88 82 ARG A N 1
ATOM 583 C CA . ARG A 1 82 ? -13.999 -9.696 -1.386 1.00 96.88 82 ARG A CA 1
ATOM 584 C C . ARG A 1 82 ? -14.122 -11.141 -1.865 1.00 96.88 82 ARG A C 1
ATOM 586 O O . ARG A 1 82 ? -15.085 -11.819 -1.519 1.00 96.88 82 ARG A O 1
ATOM 593 N N . ASN A 1 83 ? -13.138 -11.619 -2.627 1.00 97.50 83 ASN A N 1
ATOM 594 C CA . ASN A 1 83 ? -13.096 -12.997 -3.109 1.00 97.50 83 ASN A CA 1
ATOM 595 C C . ASN A 1 83 ? -12.973 -14.015 -1.962 1.00 97.50 83 ASN A C 1
ATOM 597 O O . ASN A 1 83 ? -13.603 -15.065 -2.012 1.00 97.50 83 ASN A O 1
ATOM 601 N N . ALA A 1 84 ? -12.191 -13.707 -0.925 1.00 97.06 84 ALA A N 1
ATOM 602 C CA . ALA A 1 84 ? -11.994 -14.594 0.218 1.00 97.06 84 ALA A CA 1
ATOM 603 C C . ALA A 1 84 ? -13.243 -14.721 1.104 1.00 97.06 84 ALA A C 1
ATOM 605 O O . ALA A 1 84 ? -13.507 -15.801 1.629 1.00 97.06 84 ALA A O 1
ATOM 606 N N . ILE A 1 85 ? -14.006 -13.636 1.276 1.00 95.69 85 ILE A N 1
ATOM 607 C CA . ILE A 1 85 ? -15.128 -13.600 2.230 1.00 95.69 85 ILE A CA 1
ATOM 608 C C . ILE A 1 85 ? -16.509 -13.658 1.564 1.00 95.69 85 ILE A C 1
ATOM 610 O O . ILE A 1 85 ? -17.513 -13.819 2.252 1.00 95.69 85 ILE A O 1
ATOM 614 N N . GLY A 1 86 ? -16.588 -13.488 0.241 1.00 95.25 86 GLY A N 1
ATOM 615 C CA . GLY A 1 86 ? -17.843 -13.496 -0.520 1.00 95.25 86 GLY A CA 1
ATOM 616 C C . GLY A 1 86 ? -18.766 -12.296 -0.264 1.00 95.25 86 GLY A C 1
ATOM 617 O O . GLY A 1 86 ? -19.923 -12.320 -0.680 1.00 95.25 86 GLY A O 1
ATOM 618 N N . LYS A 1 87 ? -18.284 -11.248 0.415 1.00 92.38 87 LYS A N 1
ATOM 619 C CA . LYS A 1 87 ? -19.036 -10.020 0.713 1.00 92.38 87 LYS A CA 1
ATOM 620 C C . LYS A 1 87 ? -18.627 -8.890 -0.229 1.00 92.38 87 LYS A C 1
ATOM 622 O O . LYS A 1 87 ? -17.484 -8.812 -0.684 1.00 92.38 87 LYS A O 1
ATOM 627 N N . GLN A 1 88 ? -19.564 -7.981 -0.483 1.00 91.81 88 GLN A N 1
ATOM 628 C CA . GLN A 1 88 ? -19.257 -6.704 -1.119 1.00 91.81 88 GLN A CA 1
ATOM 629 C C . GLN A 1 88 ? -18.596 -5.778 -0.093 1.00 91.81 88 GLN A C 1
ATOM 631 O O . GLN A 1 88 ? -19.095 -5.632 1.018 1.00 91.81 88 GLN A O 1
ATOM 636 N N . ILE A 1 89 ? -17.477 -5.164 -0.473 1.00 93.56 89 ILE A N 1
ATOM 637 C CA . ILE A 1 89 ? -16.756 -4.164 0.327 1.00 93.56 89 ILE A CA 1
ATOM 638 C C . ILE A 1 89 ? -16.458 -2.996 -0.599 1.00 93.56 89 ILE A C 1
ATOM 640 O O . ILE A 1 89 ? -15.632 -3.149 -1.484 1.00 93.56 89 ILE A O 1
ATOM 644 N N . ASP A 1 90 ? -17.084 -1.842 -0.449 1.00 91.69 90 ASP A N 1
ATOM 645 C CA . ASP A 1 90 ? -16.941 -0.694 -1.358 1.00 91.69 90 ASP A CA 1
ATOM 646 C C . ASP A 1 90 ? -16.078 0.448 -0.793 1.00 91.69 90 ASP A C 1
ATOM 648 O O . ASP A 1 90 ? -15.945 1.494 -1.427 1.00 91.69 90 ASP A O 1
ATOM 652 N N . ARG A 1 91 ? -15.429 0.228 0.357 1.00 92.00 91 ARG A N 1
ATOM 653 C CA . ARG A 1 91 ? -14.541 1.194 1.020 1.00 92.00 91 ARG A CA 1
ATOM 654 C C . ARG A 1 91 ? -13.117 0.674 1.213 1.00 92.00 91 ARG A C 1
ATOM 656 O O . ARG A 1 91 ? -12.878 -0.532 1.243 1.00 92.00 91 ARG A O 1
ATOM 663 N N . CYS A 1 92 ? -12.195 1.611 1.416 1.00 95.12 92 CYS A N 1
ATOM 664 C CA . CYS A 1 92 ? -10.877 1.375 2.000 1.00 95.12 92 CYS A CA 1
ATOM 665 C C . CYS A 1 92 ? -10.581 2.449 3.078 1.00 95.12 92 CYS A C 1
ATOM 667 O O . CYS A 1 92 ? -11.149 3.543 2.994 1.00 95.12 92 CYS A O 1
ATOM 669 N N . PRO A 1 93 ? -9.759 2.136 4.096 1.00 97.19 93 PRO A N 1
ATOM 670 C CA . PRO A 1 93 ? -9.208 0.808 4.356 1.00 97.19 93 PRO A CA 1
ATOM 671 C C . PRO A 1 93 ? -10.292 -0.182 4.803 1.00 97.19 93 PRO A C 1
ATOM 673 O O . PRO A 1 93 ? -11.323 0.211 5.365 1.00 97.19 93 PRO A O 1
ATOM 676 N N . VAL A 1 94 ? -10.057 -1.462 4.516 1.00 97.25 94 VAL A N 1
ATOM 677 C CA . VAL A 1 94 ? -10.871 -2.583 4.995 1.00 97.25 94 VAL A CA 1
ATOM 678 C C . VAL A 1 94 ? -10.400 -2.946 6.393 1.00 97.25 94 VAL A C 1
ATOM 680 O O . VAL A 1 94 ? -9.274 -3.403 6.583 1.00 97.25 94 VAL A O 1
ATOM 683 N N . ARG A 1 95 ? -11.262 -2.735 7.381 1.00 94.44 95 ARG A N 1
ATOM 684 C CA . ARG A 1 95 ? -10.961 -2.980 8.790 1.00 94.44 95 ARG A CA 1
ATOM 685 C C . ARG A 1 95 ? -11.376 -4.402 9.186 1.00 94.44 95 ARG A C 1
ATOM 687 O O . ARG A 1 95 ? -12.297 -4.957 8.590 1.00 94.44 95 ARG A O 1
ATOM 694 N N . PRO A 1 96 ? -10.808 -4.983 10.260 1.00 93.38 96 PRO A N 1
ATOM 695 C CA . PRO A 1 96 ? -11.225 -6.303 10.751 1.00 93.38 96 PRO A CA 1
ATOM 696 C C . PRO A 1 96 ? -12.736 -6.424 11.018 1.00 93.38 96 PRO A C 1
ATOM 698 O O . PRO A 1 96 ? -13.349 -7.451 10.737 1.00 93.38 96 PRO A O 1
ATOM 701 N N . GLN A 1 97 ? -13.359 -5.352 11.511 1.00 92.44 97 GLN A N 1
ATOM 702 C CA . GLN A 1 97 ? -14.806 -5.276 11.736 1.00 92.44 97 GLN A CA 1
ATOM 703 C C . GLN A 1 97 ? -15.641 -5.378 10.448 1.00 92.44 97 GLN A C 1
ATOM 705 O O . GLN A 1 97 ? -16.755 -5.885 10.509 1.00 92.44 97 GLN A O 1
ATOM 710 N N . ASP A 1 98 ? -15.092 -4.975 9.297 1.00 92.31 98 ASP A N 1
ATOM 711 C CA . ASP A 1 98 ? -15.753 -5.087 7.989 1.00 92.31 98 ASP A CA 1
ATOM 712 C C . ASP A 1 98 ? -15.741 -6.543 7.470 1.00 92.31 98 ASP A C 1
ATOM 714 O O . ASP A 1 98 ? -16.433 -6.883 6.513 1.00 92.31 98 ASP A O 1
ATOM 718 N N . ILE A 1 99 ? -14.942 -7.415 8.101 1.00 91.25 99 ILE A N 1
ATOM 719 C CA . ILE A 1 99 ? -14.830 -8.843 7.784 1.00 91.25 99 ILE A CA 1
ATOM 720 C C . ILE A 1 99 ? -15.708 -9.672 8.734 1.00 91.25 99 ILE A C 1
ATOM 722 O O . ILE A 1 99 ? -16.479 -10.527 8.284 1.00 91.25 99 ILE A O 1
ATOM 726 N N . CYS A 1 100 ? -15.579 -9.423 10.043 1.00 82.75 100 CYS A N 1
ATOM 727 C CA . CYS A 1 100 ? -16.176 -10.239 11.106 1.00 82.75 100 CYS A CA 1
ATOM 728 C C . CYS A 1 100 ? -17.693 -10.069 11.281 1.00 82.75 100 CYS A C 1
ATOM 730 O O . CYS A 1 100 ? -18.326 -10.967 11.835 1.00 82.75 100 CYS A O 1
ATOM 732 N N . LEU A 1 101 ? -18.263 -8.941 10.848 1.00 62.19 101 LEU A N 1
ATOM 733 C CA . LEU A 1 101 ? -19.703 -8.657 10.879 1.00 62.19 101 LEU A CA 1
ATOM 734 C C . LEU A 1 101 ? -20.292 -8.892 9.489 1.00 62.19 101 LEU A C 1
ATOM 736 O O . LEU A 1 101 ? -21.232 -9.700 9.349 1.00 62.19 101 LEU A O 1
#

Foldseek 3Di:
DVLLQVLLQLLLCWAAFADFDDDPNDTPQPDCVRGPGDDPVRRDDDDDDDDQDADPPDDVSDDDRNNPNNVPNNVVVVVVLCVVQVDDDPDPRDYPVNRPD

Sequence (101 aa):
IGQLEGGIAQGLGLAVMEEIVVTDGKVRNPSFTDYLLPTALDAPVVVARFIEEPDPQAPMGAKGIGEPPCISVTPAIVAAIRNAIGKQIDRCPVRPQDICL

Radius of gyration: 16.82 Å; chains: 1; bounding box: 35×34×46 Å

pLDDT: mean 94.72, std 4.02, range [62.19, 98.12]